Protein AF-A0A699JQ67-F1 (afdb_monomer_lite)

Structure (mmCIF, N/CA/C/O backbone):
data_AF-A0A699JQ67-F1
#
_entry.id   AF-A0A699JQ67-F1
#
loop_
_atom_site.group_PDB
_atom_site.id
_atom_site.type_symbol
_atom_site.label_atom_id
_atom_site.label_alt_id
_atom_site.label_comp_id
_atom_site.label_asym_id
_atom_site.label_entity_id
_atom_site.label_seq_id
_atom_site.pdbx_PDB_ins_code
_atom_site.Cartn_x
_atom_site.Cartn_y
_atom_site.Cartn_z
_atom_site.occupancy
_atom_site.B_iso_or_equiv
_atom_site.auth_seq_id
_atom_site.auth_comp_id
_atom_site.auth_asym_id
_atom_site.auth_atom_id
_atom_site.pdbx_PDB_model_num
ATOM 1 N N . MET A 1 1 ? 64.941 -41.021 -57.271 1.00 38.66 1 MET A N 1
ATOM 2 C CA . MET A 1 1 ? 64.741 -39.557 -57.345 1.00 38.66 1 MET A CA 1
ATOM 3 C C . MET A 1 1 ? 63.270 -39.288 -57.071 1.00 38.66 1 MET A C 1
ATOM 5 O O . MET A 1 1 ? 62.437 -39.824 -57.785 1.00 38.66 1 MET A O 1
ATOM 9 N N . SER A 1 2 ? 62.963 -38.595 -55.974 1.00 36.62 2 SER A N 1
ATOM 10 C CA . SER A 1 2 ? 61.597 -38.376 -55.477 1.00 36.62 2 SER A CA 1
ATOM 11 C C . SER A 1 2 ? 61.018 -37.098 -56.096 1.00 36.62 2 SER A C 1
ATOM 13 O O . SER A 1 2 ? 61.684 -36.066 -56.057 1.00 36.62 2 SER A O 1
ATOM 15 N N . MET A 1 3 ? 59.824 -37.161 -56.691 1.00 44.38 3 MET A N 1
ATOM 16 C CA . MET A 1 3 ? 59.134 -36.000 -57.271 1.00 44.38 3 MET A CA 1
ATOM 17 C C . MET A 1 3 ? 58.116 -35.440 -56.272 1.00 44.38 3 MET A C 1
ATOM 19 O O . MET A 1 3 ? 57.123 -36.087 -55.948 1.00 44.38 3 MET A O 1
ATOM 23 N N . THR A 1 4 ? 58.359 -34.221 -55.792 1.00 53.56 4 THR A N 1
ATOM 24 C CA . THR A 1 4 ? 57.503 -33.530 -54.819 1.00 53.56 4 THR A CA 1
ATOM 25 C C . THR A 1 4 ? 56.444 -32.690 -55.537 1.00 53.56 4 THR A C 1
ATOM 27 O O . THR A 1 4 ? 56.718 -31.575 -55.972 1.00 53.56 4 THR A O 1
ATOM 30 N N . ILE A 1 5 ? 55.209 -33.193 -55.628 1.00 58.09 5 ILE A N 1
ATOM 31 C CA . ILE A 1 5 ? 54.039 -32.414 -56.068 1.00 58.09 5 ILE A CA 1
ATOM 32 C C . ILE A 1 5 ? 53.371 -31.828 -54.821 1.00 58.09 5 ILE A C 1
ATOM 34 O O . ILE A 1 5 ? 52.523 -32.460 -54.196 1.00 58.09 5 ILE A O 1
ATOM 38 N N . GLN A 1 6 ? 53.800 -30.634 -54.410 1.00 56.12 6 GLN A N 1
ATOM 39 C CA . GLN A 1 6 ? 53.181 -29.898 -53.294 1.00 56.12 6 GLN A CA 1
ATOM 40 C C . GLN A 1 6 ? 53.011 -28.387 -53.566 1.00 56.12 6 GLN A C 1
ATOM 42 O O . GLN A 1 6 ? 52.397 -27.709 -52.746 1.00 56.12 6 GLN A O 1
ATOM 47 N N . SER A 1 7 ? 53.504 -27.822 -54.683 1.00 57.72 7 SER A N 1
ATOM 48 C CA . SER A 1 7 ? 53.421 -26.360 -54.902 1.00 57.72 7 SER A CA 1
ATOM 49 C C . SER A 1 7 ? 52.053 -25.897 -55.426 1.00 57.72 7 SER A C 1
ATOM 51 O O . SER A 1 7 ? 51.486 -24.952 -54.891 1.00 57.72 7 SER A O 1
ATOM 53 N N . SER A 1 8 ? 51.451 -26.624 -56.374 1.00 57.22 8 SER A N 1
ATOM 54 C CA . SER A 1 8 ? 50.228 -26.179 -57.068 1.00 57.22 8 SER A CA 1
ATOM 55 C C . SER A 1 8 ? 48.997 -26.014 -56.160 1.00 57.22 8 SER A C 1
ATOM 57 O O . SER A 1 8 ? 48.134 -25.181 -56.433 1.00 57.22 8 SER A O 1
ATOM 59 N N . VAL A 1 9 ? 48.909 -26.765 -55.055 1.00 60.41 9 VAL A N 1
ATOM 60 C CA . VAL A 1 9 ? 47.786 -26.642 -54.105 1.00 60.41 9 VAL A CA 1
ATOM 61 C C . VAL A 1 9 ? 47.893 -25.356 -53.276 1.00 60.41 9 VAL A C 1
ATOM 63 O O . VAL A 1 9 ? 46.870 -24.726 -53.012 1.00 60.41 9 VAL A O 1
ATOM 66 N N . LYS A 1 10 ? 49.110 -24.918 -52.914 1.00 57.69 10 LYS A N 1
ATOM 67 C CA . LYS A 1 10 ? 49.331 -23.666 -52.164 1.00 57.69 10 LYS A CA 1
ATOM 68 C C . LYS A 1 10 ? 48.968 -22.440 -52.997 1.00 57.69 10 LYS A C 1
ATOM 70 O O . LYS A 1 10 ? 48.301 -21.539 -52.494 1.00 57.69 10 LYS A O 1
ATOM 75 N N . ASP A 1 11 ? 49.327 -22.460 -54.276 1.00 59.81 11 ASP A N 1
ATOM 76 C CA . ASP A 1 11 ? 49.080 -21.346 -55.197 1.00 59.81 11 ASP A CA 1
ATOM 77 C C . ASP A 1 11 ? 47.576 -21.147 -55.468 1.00 59.81 11 ASP A C 1
ATOM 79 O O . ASP A 1 11 ? 47.117 -20.028 -55.689 1.00 59.81 11 ASP A O 1
ATOM 83 N N . LYS A 1 12 ? 46.779 -22.221 -55.373 1.00 60.84 12 LYS A N 1
ATOM 84 C CA . LYS A 1 12 ? 45.319 -22.182 -55.561 1.00 60.84 12 LYS A CA 1
ATOM 85 C C . LYS A 1 12 ? 44.552 -21.640 -54.351 1.00 60.84 12 LYS A C 1
ATOM 87 O O . LYS A 1 12 ? 43.490 -21.053 -54.530 1.00 60.84 12 LYS A O 1
ATOM 92 N N . ILE A 1 13 ? 45.083 -21.818 -53.138 1.00 59.53 13 ILE A N 1
ATOM 93 C CA . ILE A 1 13 ? 44.492 -21.279 -51.899 1.00 59.53 13 ILE A CA 1
ATOM 94 C C . ILE A 1 13 ? 44.741 -19.764 -51.794 1.00 59.53 13 ILE A C 1
ATOM 96 O O . ILE A 1 13 ? 43.922 -19.043 -51.232 1.00 59.53 13 ILE A O 1
ATOM 100 N N . LEU A 1 14 ? 45.836 -19.264 -52.378 1.00 60.56 14 LEU A N 1
ATOM 101 C CA . LEU A 1 14 ? 46.208 -17.846 -52.324 1.00 60.56 14 LEU A CA 1
ATOM 102 C C . LEU A 1 14 ? 45.407 -16.948 -53.294 1.00 60.56 14 LEU A C 1
ATOM 104 O O . LEU A 1 14 ? 45.430 -15.730 -53.150 1.00 60.56 14 LEU A O 1
ATOM 108 N N . ALA A 1 15 ? 44.686 -17.522 -54.265 1.00 60.81 15 ALA A N 1
ATOM 109 C CA . ALA A 1 15 ? 44.029 -16.773 -55.344 1.00 60.81 15 ALA A CA 1
ATOM 110 C C . ALA A 1 15 ? 42.515 -16.552 -55.166 1.00 60.81 15 ALA A C 1
ATOM 112 O O . ALA A 1 15 ? 41.897 -15.895 -56.002 1.00 60.81 15 ALA A O 1
ATOM 113 N N . THR A 1 16 ? 41.891 -17.077 -54.109 1.00 59.72 16 THR A N 1
ATOM 114 C CA . THR A 1 16 ? 40.506 -16.707 -53.781 1.00 59.72 16 THR A CA 1
ATOM 115 C C . THR A 1 16 ? 40.523 -15.427 -52.948 1.00 59.72 16 THR A C 1
ATOM 117 O O . THR A 1 16 ? 41.052 -15.468 -51.834 1.00 59.72 16 THR A O 1
ATOM 120 N N . PRO A 1 17 ? 39.950 -14.303 -53.422 1.00 60.44 17 PRO A N 1
ATOM 121 C CA . PRO A 1 17 ? 39.774 -13.127 -52.587 1.00 60.44 17 PRO A CA 1
ATOM 122 C C . PRO A 1 17 ? 38.826 -13.521 -51.455 1.00 60.44 17 PRO A C 1
ATOM 124 O O . PRO A 1 17 ? 37.633 -13.732 -51.674 1.00 60.44 17 PRO A O 1
ATOM 127 N N . ILE A 1 18 ? 39.359 -13.693 -50.247 1.00 64.94 18 ILE A N 1
ATOM 128 C CA . ILE A 1 18 ? 38.521 -13.751 -49.054 1.00 64.94 18 ILE A CA 1
ATOM 129 C C . ILE A 1 18 ? 37.891 -12.366 -48.974 1.00 64.94 18 ILE A C 1
ATOM 131 O O . ILE A 1 18 ? 38.602 -11.377 -48.836 1.00 64.94 18 ILE A O 1
ATOM 135 N N . ASP A 1 19 ? 36.575 -12.292 -49.145 1.00 59.62 19 ASP A N 1
ATOM 136 C CA . ASP A 1 19 ? 35.816 -11.050 -49.047 1.00 59.62 19 ASP A CA 1
ATOM 137 C C . ASP A 1 19 ? 35.889 -10.530 -47.599 1.00 59.62 19 ASP A C 1
ATOM 139 O O . ASP A 1 19 ? 35.067 -10.853 -46.737 1.00 59.62 19 ASP A O 1
ATOM 143 N N . THR A 1 20 ? 36.951 -9.775 -47.309 1.00 56.62 20 THR A N 1
ATOM 144 C CA . THR A 1 20 ? 37.269 -9.203 -45.995 1.00 56.62 20 THR A CA 1
ATOM 145 C C . THR A 1 20 ? 36.306 -8.086 -45.594 1.00 56.62 20 THR A C 1
ATOM 147 O O . THR A 1 20 ? 36.297 -7.693 -44.426 1.00 56.62 20 THR A O 1
ATOM 150 N N . SER A 1 21 ? 35.424 -7.642 -46.503 1.00 63.88 21 SER A N 1
ATOM 151 C CA . SER A 1 21 ? 34.408 -6.614 -46.237 1.00 63.88 21 SER A CA 1
ATOM 152 C C . SER A 1 21 ? 33.470 -6.987 -45.081 1.00 63.88 21 SER A C 1
ATOM 154 O O . SER A 1 21 ? 32.980 -6.122 -44.354 1.00 63.88 21 SER A O 1
ATOM 156 N N . LYS A 1 22 ? 33.239 -8.285 -44.844 1.00 60.06 22 LYS A N 1
ATOM 157 C CA . LYS A 1 22 ? 32.414 -8.770 -43.724 1.00 60.06 22 LYS A CA 1
ATOM 158 C C . LYS A 1 22 ? 33.104 -8.656 -42.364 1.00 60.06 22 LYS A C 1
ATOM 160 O O . LYS A 1 22 ? 32.412 -8.529 -41.357 1.00 60.06 22 LYS A O 1
ATOM 165 N N . VAL A 1 23 ? 34.436 -8.700 -42.325 1.00 58.78 23 VAL A N 1
ATOM 166 C CA . VAL A 1 23 ? 35.220 -8.654 -41.079 1.00 58.78 23 VAL A CA 1
ATOM 167 C C . VAL A 1 23 ? 35.483 -7.206 -40.652 1.00 58.78 23 VAL A C 1
ATOM 169 O O . VAL A 1 23 ? 35.383 -6.901 -39.467 1.00 58.78 23 VAL A O 1
ATOM 172 N N . GLU A 1 24 ? 35.711 -6.286 -41.595 1.00 60.16 24 GLU A N 1
ATOM 173 C CA . GLU A 1 24 ? 35.905 -4.853 -41.296 1.00 60.16 24 GLU A CA 1
ATOM 174 C C . GLU A 1 24 ? 34.634 -4.143 -40.804 1.00 60.16 24 GLU A C 1
ATOM 176 O O . GLU A 1 24 ? 34.715 -3.206 -40.013 1.00 60.16 24 GLU A O 1
ATOM 181 N N . ASN A 1 25 ? 33.448 -4.626 -41.188 1.00 62.31 25 ASN A N 1
ATOM 182 C CA . ASN A 1 25 ? 32.166 -4.075 -40.730 1.00 62.31 25 ASN A CA 1
ATOM 183 C C . ASN A 1 25 ? 31.719 -4.605 -39.349 1.00 62.31 25 ASN A C 1
ATOM 185 O O . ASN A 1 25 ? 30.719 -4.142 -38.791 1.00 62.31 25 ASN A O 1
ATOM 189 N N . ALA A 1 26 ? 32.446 -5.564 -38.765 1.00 65.00 26 ALA A N 1
ATOM 190 C CA . ALA A 1 26 ? 32.148 -6.142 -37.453 1.00 65.00 26 ALA A CA 1
ATOM 191 C C . ALA A 1 26 ? 32.005 -5.103 -36.314 1.00 65.00 26 ALA A C 1
ATOM 193 O O . ALA A 1 26 ? 31.009 -5.173 -35.584 1.00 65.00 26 ALA A O 1
ATOM 194 N N . PRO A 1 27 ? 32.903 -4.104 -36.153 1.00 73.19 27 PRO A N 1
ATOM 195 C CA . PRO A 1 27 ? 32.732 -3.054 -35.144 1.00 73.19 27 PRO A CA 1
ATOM 196 C C . PRO A 1 27 ? 31.483 -2.188 -35.373 1.00 73.19 27 PRO A C 1
ATOM 198 O O . PRO A 1 27 ? 30.873 -1.723 -34.407 1.00 73.19 27 PRO A O 1
ATOM 201 N N . GLU A 1 28 ? 31.038 -2.007 -36.620 1.00 77.38 28 GLU A N 1
ATOM 202 C CA . GLU A 1 28 ? 29.819 -1.251 -36.919 1.00 77.38 28 GLU A CA 1
ATOM 203 C C . GLU A 1 28 ? 28.553 -2.028 -36.523 1.00 77.38 28 GLU A C 1
ATOM 205 O O . GLU A 1 28 ? 27.622 -1.456 -35.947 1.00 77.38 28 GLU A O 1
ATOM 210 N N . MET A 1 29 ? 28.533 -3.340 -36.766 1.00 80.75 29 MET A N 1
ATOM 211 C CA . MET A 1 29 ? 27.438 -4.229 -36.359 1.00 80.75 29 MET A CA 1
ATOM 212 C C . MET A 1 29 ? 27.301 -4.288 -34.835 1.00 80.75 29 MET A C 1
ATOM 214 O O . MET A 1 29 ? 26.194 -4.192 -34.302 1.00 80.75 29 MET A O 1
ATOM 218 N N . LEU A 1 30 ? 28.429 -4.356 -34.128 1.00 83.06 30 LEU A N 1
ATOM 219 C CA . LEU A 1 30 ? 28.477 -4.359 -32.666 1.00 83.06 30 LEU A CA 1
ATOM 220 C C . LEU A 1 30 ? 28.003 -3.014 -32.091 1.00 83.06 30 LEU A C 1
ATOM 222 O O . LEU A 1 30 ? 27.226 -2.975 -31.134 1.00 83.06 30 LEU A O 1
ATOM 226 N N . ARG A 1 31 ? 28.371 -1.897 -32.736 1.00 86.25 31 ARG A N 1
ATOM 227 C CA . ARG A 1 31 ? 27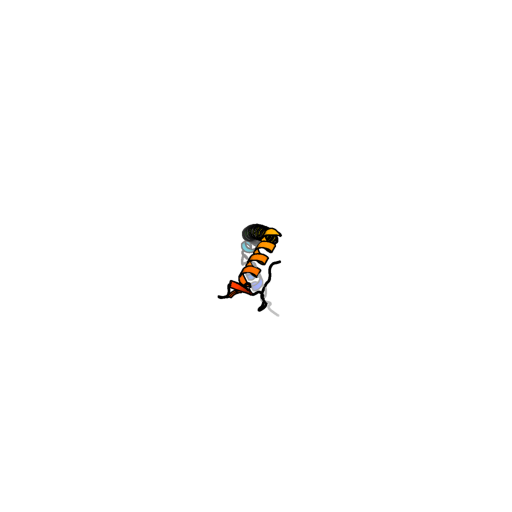.869 -0.561 -32.383 1.00 86.25 31 ARG A CA 1
ATOM 228 C C . ARG A 1 31 ? 26.355 -0.452 -32.570 1.00 86.25 31 ARG A C 1
ATOM 230 O O . ARG A 1 31 ? 25.671 0.038 -31.674 1.00 86.25 31 ARG A O 1
ATOM 237 N N . LYS A 1 32 ? 25.821 -0.919 -33.703 1.00 89.06 32 LYS A N 1
ATOM 238 C CA . LYS A 1 32 ? 24.372 -0.925 -33.979 1.00 89.06 32 LYS A CA 1
ATOM 239 C C . LYS A 1 32 ? 23.613 -1.784 -32.963 1.00 89.06 32 LYS A C 1
ATOM 241 O O . LYS A 1 32 ? 22.605 -1.329 -32.426 1.00 89.06 32 LYS A O 1
ATOM 246 N N . ALA A 1 33 ? 24.126 -2.970 -32.636 1.00 88.56 33 ALA A N 1
ATOM 247 C CA . ALA A 1 33 ? 23.541 -3.844 -31.622 1.00 88.56 33 ALA A CA 1
ATOM 248 C C . ALA A 1 33 ? 23.495 -3.175 -30.236 1.00 88.56 33 ALA A C 1
ATOM 250 O O . ALA A 1 33 ? 22.451 -3.186 -29.588 1.00 88.56 33 ALA A O 1
ATOM 251 N N . ASN A 1 34 ? 24.572 -2.506 -29.816 1.00 90.88 34 ASN A N 1
ATOM 252 C CA . ASN A 1 34 ? 24.617 -1.800 -28.531 1.00 90.88 34 ASN A CA 1
ATOM 253 C C . ASN A 1 34 ? 23.613 -0.641 -28.449 1.00 90.88 34 ASN A C 1
ATOM 255 O O . ASN A 1 34 ? 22.987 -0.448 -27.408 1.00 90.88 34 ASN A O 1
ATOM 259 N N . VAL A 1 35 ? 23.409 0.100 -29.543 1.00 91.88 35 VAL A N 1
ATOM 260 C CA . VAL A 1 35 ? 22.393 1.166 -29.605 1.00 91.88 35 VAL A CA 1
ATOM 261 C C . VAL A 1 35 ? 20.985 0.591 -29.447 1.00 91.88 35 VAL A C 1
ATOM 263 O O . VAL A 1 35 ? 20.174 1.144 -28.704 1.00 91.88 35 VAL A O 1
ATOM 266 N N . VAL A 1 36 ? 20.695 -0.539 -30.098 1.00 90.31 36 VAL A N 1
ATOM 267 C CA . VAL A 1 36 ? 19.401 -1.226 -29.968 1.00 90.31 36 VAL A CA 1
ATOM 268 C C . VAL A 1 36 ? 19.202 -1.758 -28.545 1.00 90.31 36 VAL A C 1
ATOM 270 O O . VAL A 1 36 ? 18.123 -1.579 -27.980 1.00 90.31 36 VAL A O 1
ATOM 273 N N . ILE A 1 37 ? 20.238 -2.345 -27.936 1.00 90.75 37 ILE A N 1
ATOM 274 C CA . ILE A 1 37 ? 20.204 -2.844 -26.553 1.00 90.75 37 ILE A CA 1
ATOM 275 C C . ILE A 1 37 ? 19.964 -1.696 -25.562 1.00 90.75 37 ILE A C 1
ATOM 277 O O . ILE A 1 37 ? 19.097 -1.814 -24.693 1.00 90.75 37 ILE A O 1
ATOM 281 N N . ASP A 1 38 ? 20.664 -0.566 -25.698 1.00 92.00 38 ASP A N 1
ATOM 282 C CA . ASP A 1 38 ? 20.471 0.589 -24.813 1.00 92.00 38 ASP A CA 1
ATOM 283 C C . ASP A 1 38 ? 19.072 1.201 -24.986 1.00 92.00 38 ASP A C 1
ATOM 285 O O . ASP A 1 38 ? 18.374 1.463 -24.003 1.00 92.00 38 ASP A O 1
ATOM 289 N N . ALA A 1 39 ? 18.599 1.353 -26.227 1.00 91.94 39 ALA A N 1
ATOM 290 C CA . ALA A 1 39 ? 17.254 1.852 -26.511 1.00 91.94 39 ALA A CA 1
ATOM 291 C C . ALA A 1 39 ? 16.163 0.944 -25.916 1.00 91.94 39 ALA A C 1
ATOM 293 O O . ALA A 1 39 ? 15.217 1.435 -25.284 1.00 91.94 39 ALA A O 1
ATOM 294 N N . LEU A 1 40 ? 16.308 -0.376 -26.068 1.00 90.56 40 LEU A N 1
ATOM 295 C CA . LEU A 1 40 ? 15.385 -1.354 -25.500 1.00 90.56 40 LEU A CA 1
ATOM 296 C C . LEU A 1 40 ? 15.405 -1.298 -23.968 1.00 90.56 40 LEU A C 1
ATOM 298 O O . LEU A 1 40 ? 14.348 -1.203 -23.346 1.00 90.56 40 LEU A O 1
ATOM 302 N N . SER A 1 41 ? 16.594 -1.239 -23.366 1.00 88.31 41 SER A N 1
ATOM 303 C CA . SER A 1 41 ? 16.761 -1.171 -21.915 1.00 88.31 41 SER A CA 1
ATOM 304 C C . SER A 1 41 ? 16.191 0.118 -21.314 1.00 88.31 41 SER A C 1
ATOM 306 O O . SER A 1 41 ? 15.543 0.099 -20.265 1.00 88.31 41 SER A O 1
ATOM 308 N N . ARG A 1 42 ? 16.357 1.264 -21.984 1.00 88.25 42 ARG A N 1
ATOM 309 C CA . ARG A 1 42 ? 15.738 2.532 -21.563 1.00 88.25 42 ARG A CA 1
ATOM 310 C C . ARG A 1 42 ? 14.215 2.452 -21.612 1.00 88.25 42 ARG A C 1
ATOM 312 O O . ARG A 1 42 ? 13.556 2.839 -20.645 1.00 88.25 42 ARG A O 1
ATOM 319 N N . LYS A 1 43 ? 13.649 1.916 -22.697 1.00 85.81 43 LYS A N 1
ATOM 320 C CA . LYS A 1 43 ? 12.197 1.732 -22.846 1.00 85.81 43 LYS A CA 1
ATOM 321 C C . LYS A 1 43 ? 11.642 0.786 -21.782 1.00 85.81 43 LYS A C 1
ATOM 323 O O . LYS A 1 43 ? 10.591 1.068 -21.199 1.00 85.81 43 LYS A O 1
ATOM 328 N N . GLU A 1 44 ? 12.365 -0.294 -21.503 1.00 83.88 44 GLU A N 1
ATOM 329 C CA . GLU A 1 44 ? 12.009 -1.253 -20.468 1.00 83.88 44 GLU A CA 1
ATOM 330 C C . GLU A 1 44 ? 12.109 -0.644 -19.073 1.00 83.88 44 GLU A C 1
ATOM 332 O O . GLU A 1 44 ? 11.225 -0.906 -18.286 1.00 83.88 44 GLU A O 1
ATOM 337 N N . ARG A 1 45 ? 13.083 0.218 -18.750 1.00 85.62 45 ARG A N 1
ATOM 338 C CA . ARG A 1 45 ? 13.221 0.818 -17.403 1.00 85.62 45 ARG A CA 1
ATOM 339 C C . ARG A 1 45 ? 12.204 1.916 -17.091 1.00 85.62 45 ARG A C 1
ATOM 341 O O . ARG A 1 45 ? 11.863 2.118 -15.923 1.00 85.62 45 ARG A O 1
ATOM 348 N N . VAL A 1 46 ? 11.711 2.640 -18.097 1.00 80.69 46 VA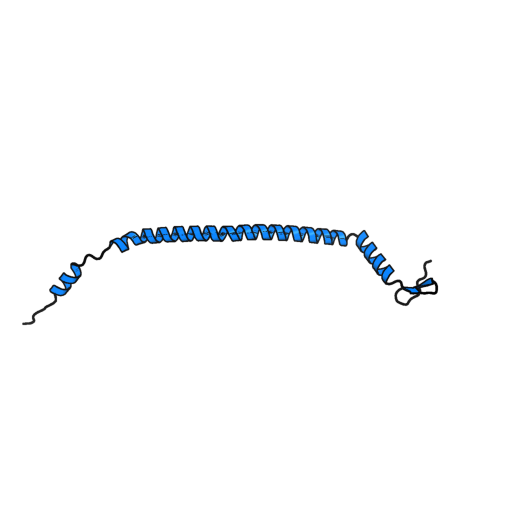L A N 1
ATOM 349 C CA . VAL A 1 46 ? 10.747 3.739 -17.898 1.00 80.69 46 VAL A CA 1
ATOM 350 C C . VAL A 1 46 ? 9.382 3.224 -17.429 1.00 80.69 46 VAL A C 1
ATOM 352 O O . VAL A 1 46 ? 8.790 3.819 -16.527 1.00 80.69 46 VAL A O 1
ATOM 355 N N . LYS A 1 47 ? 8.888 2.106 -17.979 1.00 76.12 47 LYS A N 1
ATOM 356 C CA . LYS A 1 47 ? 7.580 1.540 -17.594 1.00 76.12 47 LYS A CA 1
ATOM 357 C C . LYS A 1 47 ? 7.540 1.095 -16.113 1.00 76.12 47 LYS A C 1
ATOM 359 O O . LYS A 1 47 ? 6.689 1.603 -15.387 1.00 76.12 47 LYS A O 1
ATOM 364 N N . PRO A 1 48 ? 8.485 0.285 -15.599 1.00 86.56 48 PRO A N 1
ATOM 365 C CA . PRO A 1 48 ? 8.614 -0.060 -14.190 1.00 86.56 48 PRO A CA 1
ATOM 366 C C . PRO A 1 48 ? 8.789 1.154 -13.290 1.00 86.56 48 PRO A C 1
ATOM 368 O O . PRO A 1 48 ? 8.284 1.143 -12.178 1.00 86.56 48 PRO A O 1
ATOM 371 N N . ARG A 1 49 ? 9.478 2.217 -13.733 1.00 90.75 49 ARG A N 1
ATOM 372 C CA . ARG A 1 49 ? 9.597 3.449 -12.933 1.00 90.75 49 ARG A CA 1
ATOM 373 C C . ARG A 1 49 ? 8.240 4.115 -12.716 1.00 90.75 49 ARG A C 1
ATOM 375 O O . ARG A 1 49 ? 7.923 4.459 -11.582 1.00 90.75 49 ARG A O 1
ATOM 382 N N . ARG A 1 50 ? 7.433 4.250 -13.773 1.00 90.69 50 ARG A N 1
ATOM 383 C CA . ARG A 1 50 ? 6.073 4.806 -13.672 1.00 90.69 50 ARG A CA 1
ATOM 384 C C . ARG A 1 50 ? 5.175 3.926 -12.811 1.00 90.69 50 ARG A C 1
ATOM 386 O O . ARG A 1 50 ? 4.515 4.439 -11.917 1.00 90.69 50 ARG A O 1
ATOM 393 N N . VAL A 1 51 ? 5.224 2.611 -13.022 1.00 91.50 51 VAL A N 1
ATOM 394 C CA . VAL A 1 51 ? 4.469 1.646 -12.210 1.00 91.50 51 VAL A CA 1
ATOM 395 C C . VAL A 1 51 ? 4.868 1.749 -10.737 1.00 91.50 51 VAL A C 1
ATOM 397 O O . VAL A 1 51 ? 3.993 1.883 -9.891 1.00 91.50 51 VAL A O 1
ATOM 400 N N . ARG A 1 52 ? 6.168 1.787 -10.413 1.00 94.88 52 ARG A N 1
ATOM 401 C CA . ARG A 1 52 ? 6.636 1.966 -9.028 1.00 94.88 52 ARG A CA 1
ATOM 402 C C . ARG A 1 52 ? 6.143 3.275 -8.413 1.00 94.88 52 ARG A C 1
ATOM 404 O O . ARG A 1 52 ? 5.656 3.254 -7.290 1.00 94.88 52 ARG A O 1
ATOM 411 N N . ALA A 1 53 ? 6.214 4.388 -9.142 1.00 94.75 53 ALA A N 1
ATOM 412 C CA . ALA A 1 53 ? 5.722 5.677 -8.654 1.00 94.75 53 ALA A CA 1
ATOM 413 C C . ALA A 1 53 ? 4.208 5.656 -8.367 1.00 94.75 53 ALA A C 1
ATOM 415 O O . ALA A 1 53 ? 3.757 6.162 -7.337 1.00 94.75 53 ALA A O 1
ATOM 416 N N . MET A 1 54 ? 3.425 5.027 -9.249 1.00 97.06 54 MET A N 1
ATOM 417 C CA . MET A 1 54 ? 1.985 4.849 -9.053 1.00 97.06 54 MET A CA 1
ATOM 418 C C . MET A 1 54 ? 1.688 3.972 -7.835 1.00 97.06 54 MET A C 1
ATOM 420 O O . MET A 1 54 ? 0.885 4.364 -6.994 1.00 97.06 54 MET A O 1
ATOM 424 N N . VAL A 1 55 ? 2.371 2.832 -7.700 1.00 96.56 55 VAL A N 1
ATOM 425 C CA . VAL A 1 55 ? 2.213 1.926 -6.553 1.00 96.56 55 VAL A CA 1
ATOM 426 C C . VAL A 1 55 ? 2.526 2.647 -5.244 1.00 96.56 55 VAL A C 1
ATOM 428 O O . VAL A 1 55 ? 1.711 2.591 -4.330 1.00 96.56 55 VAL A O 1
ATOM 431 N N . MET A 1 56 ? 3.636 3.389 -5.167 1.00 96.62 56 MET A N 1
ATOM 432 C CA . MET A 1 56 ? 3.988 4.158 -3.966 1.00 96.62 56 MET A CA 1
ATOM 433 C C . MET A 1 56 ? 2.913 5.192 -3.616 1.00 96.62 56 MET A C 1
ATOM 435 O O . MET A 1 56 ? 2.552 5.335 -2.451 1.00 96.62 56 MET A O 1
ATOM 439 N N . THR A 1 57 ? 2.358 5.877 -4.619 1.00 97.38 57 THR A N 1
ATOM 440 C CA . THR A 1 57 ? 1.313 6.890 -4.409 1.00 97.38 57 THR A CA 1
ATOM 441 C C . THR A 1 57 ? 0.010 6.262 -3.914 1.00 97.38 57 THR A C 1
ATOM 443 O O . THR A 1 57 ? -0.612 6.782 -2.988 1.00 97.38 57 THR A O 1
ATOM 446 N N . ILE A 1 58 ? -0.402 5.138 -4.505 1.00 96.94 58 ILE A N 1
ATOM 447 C CA . ILE A 1 58 ? -1.611 4.414 -4.097 1.00 96.94 58 ILE A CA 1
ATOM 448 C C . ILE A 1 58 ? -1.432 3.859 -2.684 1.00 96.94 58 ILE A C 1
ATOM 450 O O . ILE A 1 58 ? -2.268 4.119 -1.826 1.00 96.94 58 ILE A O 1
ATOM 454 N N . GLN A 1 59 ? -0.327 3.162 -2.414 1.00 97.56 59 GLN A N 1
ATOM 455 C CA . GLN A 1 59 ? -0.042 2.596 -1.093 1.00 97.56 59 GLN A CA 1
ATOM 456 C C . GLN A 1 59 ? -0.002 3.674 -0.008 1.00 97.56 59 GLN A C 1
ATOM 458 O O . GLN A 1 59 ? -0.583 3.486 1.058 1.00 97.56 59 GLN A O 1
ATOM 463 N N . TYR A 1 60 ? 0.632 4.817 -0.285 1.00 97.19 60 TYR A N 1
ATOM 464 C CA . TYR A 1 60 ? 0.668 5.942 0.644 1.00 97.19 60 TYR A CA 1
ATOM 465 C C . TYR A 1 60 ? -0.734 6.485 0.947 1.00 97.19 60 TYR A C 1
ATOM 467 O O . TYR A 1 60 ? -1.093 6.636 2.114 1.00 97.19 60 TYR A O 1
ATOM 475 N N . ARG A 1 61 ? -1.548 6.727 -0.090 1.00 97.44 61 ARG A N 1
ATOM 476 C CA . ARG A 1 61 ? -2.924 7.223 0.070 1.00 97.44 61 ARG A CA 1
ATOM 477 C C . ARG A 1 61 ? -3.795 6.247 0.850 1.00 97.44 61 ARG A C 1
ATOM 479 O O . ARG A 1 61 ? -4.453 6.662 1.796 1.00 97.44 61 ARG A O 1
ATOM 486 N N . VAL A 1 62 ? -3.758 4.965 0.486 1.00 96.81 62 VAL A N 1
ATOM 487 C CA . VAL A 1 62 ? -4.520 3.911 1.167 1.00 96.81 62 VAL A CA 1
ATOM 488 C C . VAL A 1 62 ? -4.114 3.838 2.634 1.00 96.81 62 VAL A C 1
ATOM 490 O O . VAL A 1 62 ? -4.974 3.903 3.502 1.00 96.81 62 VAL A O 1
ATOM 493 N N . ARG A 1 63 ? -2.809 3.808 2.930 1.00 97.19 63 ARG A N 1
ATOM 494 C CA . ARG A 1 63 ? -2.319 3.765 4.312 1.00 97.19 63 ARG A CA 1
ATOM 495 C C . ARG A 1 63 ? -2.751 4.991 5.117 1.00 97.19 63 ARG A C 1
ATOM 497 O O . ARG A 1 63 ? -3.153 4.839 6.264 1.00 97.19 63 ARG A O 1
ATOM 504 N N . GLY A 1 64 ? -2.693 6.184 4.524 1.00 97.06 64 GLY A N 1
ATOM 505 C CA . GLY A 1 64 ? -3.162 7.414 5.163 1.00 97.06 64 GLY A CA 1
ATOM 506 C C . GLY A 1 64 ? -4.658 7.378 5.478 1.00 97.06 64 GLY A C 1
ATOM 507 O O . GLY A 1 64 ? -5.051 7.685 6.599 1.00 97.06 64 GLY A O 1
ATOM 508 N N . MET A 1 65 ? -5.481 6.938 4.522 1.00 96.88 65 MET A N 1
ATOM 509 C CA . MET A 1 65 ? -6.927 6.781 4.715 1.00 96.88 65 MET A CA 1
ATOM 510 C C . MET A 1 65 ? -7.251 5.743 5.791 1.00 96.88 65 MET A C 1
ATOM 512 O O . MET A 1 65 ? -8.093 6.000 6.645 1.00 96.88 65 MET A O 1
ATOM 516 N N . THR A 1 66 ? -6.561 4.599 5.798 1.00 96.81 66 THR A N 1
ATOM 517 C CA . THR A 1 66 ? -6.753 3.564 6.822 1.00 96.81 66 THR A CA 1
ATOM 518 C C . THR A 1 66 ? -6.389 4.076 8.211 1.00 96.81 66 THR A C 1
ATOM 520 O O . THR A 1 66 ? -7.156 3.868 9.143 1.00 96.81 66 THR A O 1
ATOM 523 N N . LEU A 1 67 ? -5.258 4.773 8.362 1.00 96.69 67 LEU A N 1
ATOM 524 C CA . LEU A 1 67 ? -4.856 5.339 9.652 1.00 96.69 67 LEU A CA 1
ATOM 525 C C . LEU A 1 67 ? -5.829 6.419 10.132 1.00 96.69 67 LEU A C 1
ATOM 527 O O . LEU A 1 67 ? -6.157 6.451 11.314 1.00 96.69 67 LEU A O 1
ATOM 531 N N . ALA A 1 68 ? -6.319 7.270 9.229 1.00 96.31 68 ALA A N 1
ATOM 532 C CA . ALA A 1 68 ? -7.320 8.2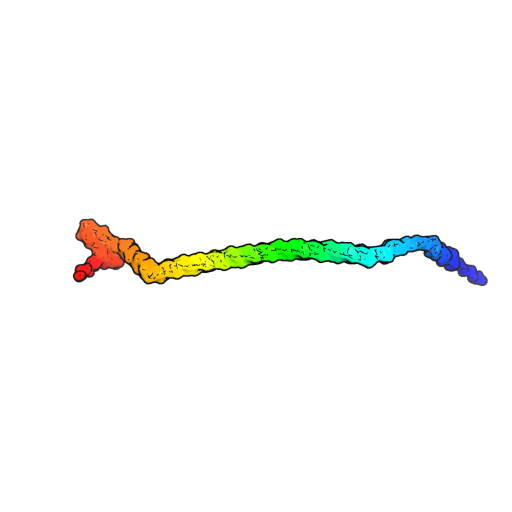77 9.561 1.00 96.31 68 ALA A CA 1
ATOM 533 C C . ALA A 1 68 ? -8.638 7.629 10.012 1.00 96.31 68 ALA A C 1
ATOM 535 O O . ALA A 1 68 ? -9.161 7.995 11.058 1.00 96.31 68 ALA A O 1
ATOM 536 N N . ALA A 1 69 ? -9.132 6.625 9.281 1.00 94.25 69 ALA A N 1
ATOM 537 C CA . ALA A 1 69 ? -10.347 5.896 9.642 1.00 94.25 69 ALA A CA 1
ATOM 538 C C . ALA A 1 69 ? -10.198 5.139 10.970 1.00 94.25 69 ALA A C 1
ATOM 540 O O . ALA A 1 69 ? -11.104 5.167 11.794 1.00 94.25 69 ALA A O 1
ATOM 541 N N . GLN A 1 70 ? -9.044 4.507 11.210 1.00 94.75 70 GLN A N 1
ATOM 542 C CA . GLN A 1 70 ? -8.753 3.872 12.495 1.00 94.75 70 GLN A CA 1
ATOM 543 C C . GLN A 1 70 ? -8.723 4.901 13.623 1.00 94.75 70 GLN A C 1
ATOM 545 O O . GLN A 1 70 ? -9.371 4.701 14.642 1.00 94.75 70 GLN A O 1
ATOM 550 N N . SER A 1 71 ? -8.014 6.017 13.446 1.00 94.31 71 SER A N 1
ATOM 551 C CA . SER A 1 71 ? -7.968 7.080 14.453 1.00 94.31 71 SER A CA 1
ATOM 552 C C . SER A 1 71 ? -9.347 7.674 14.730 1.00 94.31 71 SER A C 1
ATOM 554 O O . SER A 1 71 ? -9.613 8.043 15.869 1.00 94.31 71 SER A O 1
ATOM 556 N N . GLU A 1 72 ? -10.199 7.785 13.711 1.00 93.44 72 GLU A N 1
ATOM 557 C CA . GLU A 1 72 ? -11.586 8.220 13.848 1.00 93.44 72 GLU A CA 1
ATOM 558 C C . GLU A 1 72 ? -12.390 7.200 14.662 1.00 93.44 72 GLU A C 1
ATOM 560 O O . GLU A 1 72 ? -13.005 7.572 15.654 1.00 93.44 72 GLU A O 1
ATOM 565 N N . ALA A 1 73 ? -12.320 5.910 14.323 1.00 89.75 73 ALA A N 1
ATOM 566 C CA . ALA A 1 73 ? -13.011 4.844 15.052 1.00 89.75 73 ALA A CA 1
ATOM 567 C C . ALA A 1 73 ? -12.549 4.724 16.518 1.00 89.75 73 ALA A C 1
ATOM 569 O O . ALA A 1 73 ? -13.364 4.507 17.408 1.00 89.75 73 ALA A O 1
ATOM 570 N N . PHE A 1 74 ? -11.257 4.934 16.790 1.00 89.44 74 PHE A N 1
ATOM 571 C CA . PHE A 1 74 ? -10.695 4.918 18.145 1.00 89.44 74 PHE A CA 1
ATOM 572 C C . PHE A 1 74 ? -10.957 6.195 18.953 1.00 89.44 74 PHE A C 1
ATOM 574 O O . PHE A 1 74 ? -10.540 6.270 20.114 1.00 89.44 74 PHE A O 1
ATOM 581 N N . LYS A 1 75 ? -11.638 7.207 18.396 1.00 92.56 75 LYS A N 1
ATOM 582 C CA . LYS A 1 75 ? -12.080 8.349 19.203 1.00 92.56 75 LYS A CA 1
ATOM 583 C C . LYS A 1 75 ? -12.946 7.843 20.349 1.00 92.56 75 LYS A C 1
ATOM 585 O O . LYS A 1 75 ? -13.827 7.012 20.152 1.00 92.56 75 LYS A O 1
ATOM 590 N N . GLN A 1 76 ? -12.709 8.385 21.541 1.00 84.38 76 GLN A N 1
ATOM 591 C CA . GLN A 1 76 ? -13.428 7.983 22.751 1.00 84.38 76 GLN A CA 1
ATOM 592 C C . GLN A 1 76 ? -14.947 8.057 22.574 1.00 84.38 76 GLN A C 1
ATOM 594 O O . GLN A 1 76 ? -15.642 7.172 23.050 1.00 84.38 76 GLN A O 1
ATOM 599 N N . GLU A 1 77 ? -15.449 9.056 21.849 1.00 87.94 77 GLU A N 1
ATOM 600 C CA . GLU A 1 77 ? -16.867 9.177 21.503 1.00 87.94 77 GLU A CA 1
ATOM 601 C C . GLU A 1 77 ? -17.385 7.952 20.737 1.00 87.94 77 GLU A C 1
ATOM 603 O O . GLU A 1 77 ? -18.352 7.336 21.168 1.00 87.94 77 GLU A O 1
ATOM 608 N N . ASN A 1 78 ? -16.697 7.532 19.672 1.00 88.50 78 ASN A N 1
ATOM 609 C CA . ASN A 1 78 ? -17.090 6.370 18.872 1.00 88.50 78 ASN A CA 1
ATOM 610 C C . ASN A 1 78 ? -16.982 5.064 19.667 1.00 88.50 78 ASN A C 1
ATOM 612 O O . ASN A 1 78 ? -17.881 4.233 19.600 1.00 88.50 78 ASN A O 1
ATOM 616 N N . VAL A 1 79 ? -15.941 4.911 20.491 1.00 86.31 79 VAL A N 1
ATOM 617 C CA . VAL A 1 79 ? -15.789 3.745 21.378 1.00 86.31 79 VAL A CA 1
ATOM 618 C C . VAL A 1 79 ? -16.904 3.690 22.429 1.00 86.31 79 VAL A C 1
ATOM 620 O O . VAL A 1 79 ? -17.417 2.613 22.731 1.00 86.31 79 VAL A O 1
ATOM 623 N N . LEU A 1 80 ? -17.297 4.832 22.999 1.00 86.88 80 LEU A N 1
ATOM 624 C CA .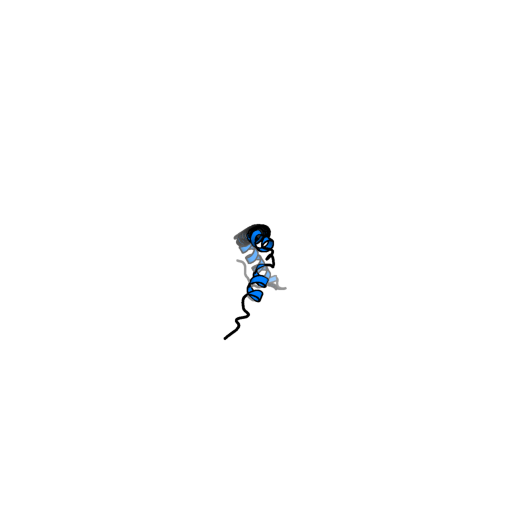 LEU A 1 80 ? -18.412 4.908 23.943 1.00 86.88 80 LEU A CA 1
ATOM 625 C C . LEU A 1 80 ? -19.743 4.610 23.252 1.00 86.88 80 LEU A C 1
ATOM 627 O O . LEU A 1 80 ? -20.533 3.850 23.799 1.00 86.88 80 LEU A O 1
ATOM 631 N N . VAL A 1 81 ? -19.971 5.148 22.054 1.00 89.19 81 VAL A N 1
ATOM 632 C CA . VAL A 1 81 ? -21.169 4.871 21.249 1.00 89.19 81 VAL A CA 1
ATOM 633 C C . VAL A 1 81 ? -21.255 3.389 20.887 1.00 89.19 81 VAL A C 1
ATOM 635 O O . VAL A 1 81 ? -22.304 2.788 21.090 1.00 89.19 81 VAL A O 1
ATOM 638 N N . GLU A 1 82 ? -20.166 2.763 20.431 1.00 86.88 82 GLU A N 1
ATOM 639 C CA . GLU A 1 82 ? -20.141 1.320 20.158 1.00 86.88 82 GLU A CA 1
ATOM 640 C C . GLU A 1 82 ? -20.379 0.494 21.423 1.00 86.88 82 GLU A C 1
ATOM 642 O O . GLU A 1 82 ? -21.109 -0.496 21.388 1.00 86.88 82 GLU A O 1
ATOM 647 N N . ARG A 1 83 ? -19.807 0.905 22.561 1.00 86.56 83 ARG A N 1
ATOM 648 C CA . ARG A 1 83 ? -20.040 0.241 23.848 1.00 86.56 83 ARG A CA 1
ATOM 649 C C . ARG A 1 83 ? -21.497 0.350 24.289 1.00 86.56 83 ARG A C 1
ATOM 651 O O . ARG A 1 83 ? -22.041 -0.641 24.761 1.00 86.56 83 ARG A O 1
ATOM 658 N N . LEU A 1 84 ? -22.108 1.525 24.149 1.00 86.44 84 LEU A N 1
ATOM 659 C CA . LEU A 1 84 ? -23.517 1.758 24.470 1.00 86.44 84 LEU A CA 1
ATOM 660 C C . LEU A 1 84 ? -24.424 0.958 23.536 1.00 86.44 84 LEU A C 1
ATOM 662 O O . LEU A 1 84 ? -25.290 0.241 24.009 1.00 86.44 84 LEU A O 1
ATOM 666 N N . HIS A 1 85 ? -24.157 0.975 22.232 1.00 86.44 85 HIS A N 1
ATOM 667 C CA . HIS A 1 85 ? -24.899 0.179 21.257 1.00 86.44 85 HIS A CA 1
ATOM 668 C C . HIS A 1 85 ? -24.760 -1.332 21.516 1.00 86.44 85 HIS A C 1
ATOM 670 O O . HIS A 1 85 ? -25.721 -2.092 21.404 1.00 86.44 85 HIS A O 1
ATOM 676 N N . GLY A 1 86 ? -23.565 -1.786 21.903 1.00 85.00 86 GLY A N 1
ATOM 677 C CA . GLY A 1 86 ? -23.328 -3.165 22.325 1.00 85.00 86 GLY A CA 1
ATOM 678 C C . GLY A 1 86 ? -24.036 -3.531 23.632 1.00 85.00 86 GLY A C 1
ATOM 679 O O . GLY A 1 86 ? -24.403 -4.692 23.802 1.00 85.00 86 GLY A O 1
ATOM 680 N N . LEU A 1 87 ? -24.237 -2.563 24.533 1.00 84.00 87 LEU A N 1
ATOM 681 C CA . LEU A 1 87 ? -25.012 -2.725 25.764 1.00 84.00 87 LEU A CA 1
ATOM 682 C C . LEU A 1 87 ? -26.513 -2.803 25.456 1.00 84.00 87 LEU A C 1
ATOM 684 O O . LEU A 1 87 ? -27.168 -3.720 25.936 1.00 84.00 87 LEU A O 1
ATOM 688 N N . ASP A 1 88 ? -27.026 -1.911 24.607 1.00 82.06 88 ASP A N 1
ATOM 689 C CA . ASP A 1 88 ? -28.425 -1.891 24.165 1.00 82.06 88 ASP A CA 1
ATOM 690 C C . ASP A 1 88 ? -28.813 -3.204 23.476 1.00 82.06 88 ASP A C 1
ATOM 692 O O . ASP A 1 88 ? -29.905 -3.718 23.693 1.00 82.06 88 ASP A O 1
ATOM 696 N N . HIS A 1 89 ? -27.906 -3.795 22.689 1.00 80.81 89 HIS A N 1
ATOM 697 C CA . HIS A 1 89 ? -28.148 -5.096 22.059 1.00 80.81 89 HIS A CA 1
ATOM 698 C C . HIS A 1 89 ? -28.107 -6.273 23.048 1.00 80.81 89 HIS A C 1
ATOM 700 O O . HIS A 1 89 ? -28.712 -7.310 22.794 1.00 80.81 89 HIS A O 1
ATOM 706 N N . GLN A 1 90 ? -27.386 -6.125 24.163 1.00 79.50 90 GLN A N 1
ATOM 707 C CA . GLN A 1 90 ? -27.337 -7.115 25.246 1.00 79.50 90 GLN A CA 1
ATOM 70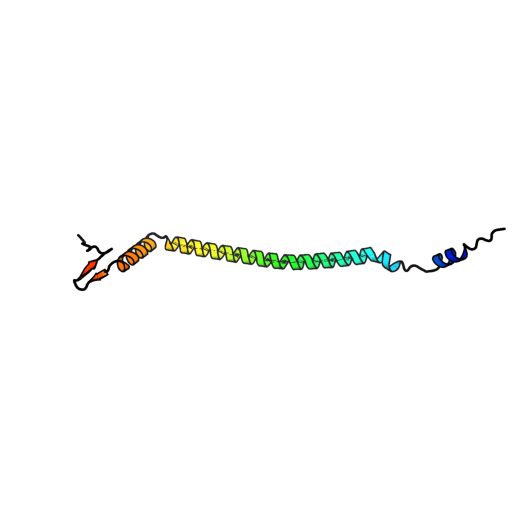8 C C . GLN A 1 90 ? -28.470 -6.949 26.259 1.00 79.50 90 GLN A C 1
ATOM 710 O O . GLN A 1 90 ? -28.670 -7.839 27.085 1.00 79.50 90 GLN A O 1
ATOM 715 N N . MET A 1 91 ? -29.178 -5.819 26.229 1.00 79.69 91 MET A N 1
ATOM 716 C CA . MET A 1 91 ? -30.342 -5.605 27.067 1.00 79.69 91 MET A CA 1
ATOM 717 C C . MET A 1 91 ? -31.571 -6.250 26.431 1.00 79.69 91 MET A C 1
ATOM 719 O O . MET A 1 91 ? -32.091 -5.794 25.415 1.00 79.69 91 MET A O 1
ATOM 723 N N . GLU A 1 92 ? -32.071 -7.310 27.060 1.00 76.75 92 GLU A N 1
ATOM 724 C CA . GLU A 1 92 ? -33.346 -7.910 26.688 1.00 76.75 92 GLU A CA 1
ATOM 725 C C . GLU A 1 92 ? -34.485 -7.223 27.443 1.00 76.75 92 GLU A C 1
ATOM 727 O O . GLU A 1 92 ? -34.516 -7.210 28.675 1.00 76.75 92 GLU A O 1
ATOM 732 N N . ARG A 1 93 ? -35.454 -6.680 26.698 1.00 71.50 93 ARG A N 1
ATOM 733 C CA . ARG A 1 93 ? -36.711 -6.169 27.255 1.00 71.50 93 ARG A CA 1
ATOM 734 C C . ARG A 1 93 ? -37.735 -7.303 27.288 1.00 71.50 93 ARG A C 1
ATOM 736 O O . ARG A 1 93 ? -38.153 -7.775 26.230 1.00 71.50 93 ARG A O 1
ATOM 743 N N . LYS A 1 94 ? -38.119 -7.754 28.482 1.00 72.06 94 LYS A N 1
ATOM 744 C CA . LYS A 1 94 ? -39.169 -8.771 28.662 1.00 72.06 94 LYS A CA 1
ATOM 745 C C . LYS A 1 94 ? -40.558 -8.119 28.735 1.00 72.06 94 LYS A C 1
ATOM 747 O O . LYS A 1 94 ? -40.692 -6.902 28.863 1.00 72.06 94 LYS A O 1
ATOM 752 N N . GLU A 1 95 ? -41.599 -8.943 28.607 1.00 75.31 95 GLU A N 1
ATOM 753 C CA . GLU A 1 95 ? -43.014 -8.525 28.637 1.00 75.31 95 GLU A CA 1
ATOM 754 C C . GLU A 1 95 ? -43.441 -7.914 29.986 1.00 75.31 95 GLU A C 1
ATOM 756 O O . GLU A 1 95 ? -44.438 -7.204 30.051 1.00 75.31 95 GLU A O 1
ATOM 761 N N . ASP A 1 96 ? -42.666 -8.149 31.047 1.00 77.69 96 ASP A N 1
ATOM 762 C CA . ASP A 1 96 ? -42.859 -7.626 32.405 1.00 77.69 96 ASP A CA 1
ATOM 763 C C . ASP A 1 96 ? -42.238 -6.229 32.623 1.00 77.69 96 ASP A C 1
ATOM 765 O O . ASP A 1 96 ? -42.079 -5.789 33.759 1.00 77.69 96 ASP A O 1
ATOM 769 N N . GLU A 1 97 ? -41.866 -5.548 31.534 1.00 72.81 97 GLU A N 1
ATOM 770 C CA . GLU A 1 97 ? -41.177 -4.249 31.510 1.00 72.81 97 GLU A CA 1
ATOM 771 C C . GLU A 1 97 ? -39.776 -4.240 32.145 1.00 72.81 97 GLU A C 1
ATOM 773 O O . GLU A 1 97 ? -39.131 -3.189 32.178 1.00 72.81 97 GLU A O 1
ATOM 778 N N . SER A 1 98 ? -39.255 -5.390 32.582 1.00 78.62 98 SER A N 1
ATOM 779 C CA . SER A 1 98 ? -37.919 -5.477 33.160 1.00 78.62 98 SER A CA 1
ATOM 780 C C . SER A 1 98 ? -36.833 -5.635 32.086 1.00 78.62 98 SER A C 1
ATOM 782 O O . SER A 1 98 ? -37.019 -6.277 31.043 1.00 78.62 98 SER A O 1
ATOM 784 N N . LEU A 1 99 ? -35.690 -4.986 32.332 1.00 75.94 99 LEU A N 1
ATOM 785 C CA . LEU A 1 99 ? -34.499 -5.050 31.487 1.00 75.94 99 LEU A CA 1
ATOM 786 C C . LEU A 1 99 ? -33.528 -6.077 32.070 1.00 75.94 99 LEU A C 1
ATOM 788 O O . LEU A 1 99 ? -33.088 -5.946 33.215 1.00 75.94 99 LEU A O 1
ATOM 792 N N . TYR A 1 100 ? -33.177 -7.082 31.273 1.00 72.19 100 TYR A N 1
ATOM 793 C CA . TYR A 1 100 ? -32.181 -8.089 31.628 1.00 72.19 100 TYR A CA 1
ATOM 794 C C . TYR A 1 100 ? -30.866 -7.800 30.909 1.00 72.19 100 TYR A C 1
ATOM 796 O O . TYR A 1 100 ? -30.857 -7.578 29.702 1.00 72.19 100 TYR A O 1
ATOM 804 N N . PHE A 1 101 ? -29.753 -7.844 31.636 1.00 74.31 101 PHE A N 1
ATOM 805 C CA . PHE A 1 101 ? -28.398 -7.791 31.092 1.00 74.31 101 PHE A CA 1
ATOM 806 C C . PHE A 1 101 ? -27.657 -9.056 31.534 1.00 74.31 101 PHE A C 1
ATOM 808 O O . PHE A 1 101 ? -27.515 -9.281 32.735 1.00 74.31 101 PHE A O 1
ATOM 815 N N . MET A 1 102 ? -27.196 -9.887 30.588 1.00 74.06 102 MET A N 1
ATOM 816 C CA . MET A 1 102 ? -26.508 -11.163 30.884 1.00 74.06 102 MET A CA 1
ATOM 817 C C . MET A 1 102 ? -27.311 -12.063 31.848 1.00 74.06 102 MET A C 1
ATOM 819 O O . MET A 1 102 ? -26.815 -12.452 32.905 1.00 74.06 102 MET A O 1
ATOM 823 N N . ASP A 1 103 ? -28.582 -12.326 31.522 1.00 67.81 103 ASP A N 1
ATOM 824 C CA . ASP A 1 103 ? -29.529 -13.113 32.337 1.00 67.81 103 ASP A CA 1
ATOM 825 C C . ASP A 1 103 ? -29.766 -12.587 33.771 1.00 67.81 103 ASP A C 1
ATOM 827 O O . ASP A 1 103 ? -30.394 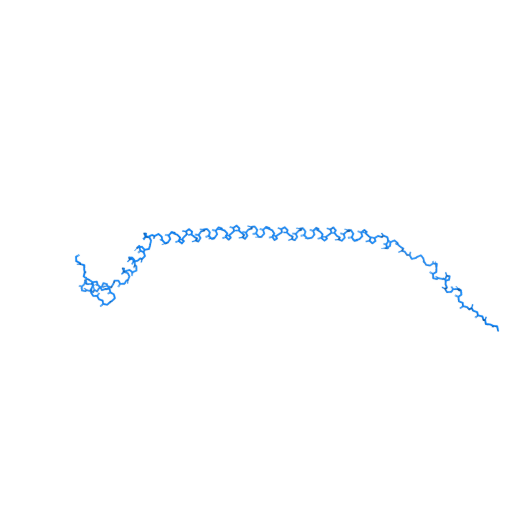-13.254 34.595 1.00 67.81 103 ASP A O 1
ATOM 831 N N . CYS A 1 104 ? -29.312 -11.368 34.079 1.00 70.00 104 CYS A N 1
ATOM 832 C CA . CYS A 1 104 ? -29.494 -10.713 35.371 1.00 70.00 104 CYS A CA 1
ATOM 833 C C . CYS A 1 104 ? -30.435 -9.509 35.229 1.00 70.00 104 CYS A C 1
ATOM 835 O O . CYS A 1 104 ? -30.289 -8.709 34.305 1.00 70.00 104 CYS A O 1
ATOM 837 N N . ILE A 1 105 ? -31.380 -9.351 36.161 1.00 72.94 105 ILE A N 1
ATOM 838 C CA . ILE A 1 105 ? -32.271 -8.180 36.206 1.00 72.94 105 ILE A CA 1
ATOM 839 C C . ILE A 1 105 ? -31.433 -6.940 36.521 1.00 72.94 105 ILE A C 1
ATOM 841 O O . ILE A 1 105 ? -30.731 -6.899 37.536 1.00 72.94 105 ILE A O 1
ATOM 845 N N . TRP A 1 106 ? -31.511 -5.926 35.664 1.00 72.12 106 TRP A N 1
ATOM 846 C CA . TRP A 1 106 ? -30.784 -4.680 35.850 1.00 72.12 106 TRP A CA 1
ATOM 847 C C . TRP A 1 106 ? -31.632 -3.659 36.621 1.00 72.12 106 TRP A C 1
ATOM 849 O O . TRP A 1 106 ? -32.721 -3.289 36.189 1.00 72.12 106 TRP A O 1
ATOM 859 N N . PHE A 1 107 ? -31.122 -3.184 37.761 1.00 63.03 107 PHE A N 1
ATOM 860 C CA . PHE A 1 107 ? -31.741 -2.121 38.560 1.00 63.03 107 PHE A CA 1
ATOM 861 C C . PHE A 1 107 ? -30.947 -0.816 38.414 1.00 63.03 107 PHE A C 1
ATOM 863 O O . PHE A 1 107 ? -29.756 -0.778 38.728 1.00 63.03 107 PHE A O 1
ATOM 870 N N . HIS A 1 108 ? -31.615 0.256 37.980 1.00 55.41 108 HIS A N 1
ATOM 871 C CA . HIS A 1 108 ? -31.090 1.626 38.021 1.00 55.41 108 HIS A CA 1
ATOM 872 C C . HIS A 1 108 ? -31.428 2.239 39.394 1.00 55.41 108 HIS A C 1
ATOM 874 O O . HIS A 1 108 ? -32.602 2.264 39.760 1.00 55.41 108 HIS A O 1
ATOM 880 N N . TRP A 1 109 ? -30.427 2.697 40.156 1.00 44.28 109 TRP A N 1
ATOM 881 C CA . TRP A 1 109 ? -30.620 3.514 41.372 1.00 44.28 109 TRP A CA 1
ATOM 882 C C . TRP A 1 109 ? -30.808 4.994 41.031 1.00 44.28 109 TRP A C 1
ATOM 884 O O . TRP A 1 109 ? -30.296 5.412 39.964 1.00 44.28 109 TRP A O 1
#

Organism: Tanacetum cinerariifolium (NCBI:txid118510)

Foldseek 3Di:
DDDDPDDPVVVVVVPDPPPCVVVVCVVVVVVVVVVVVVVVVVVVVVVVVVVVVVVVVVVVVVVVVVVVVVVVCPPPVNVVVVVVVVQVVQWDQDPVRFTDHPNHTDDDD

pLDDT: mean 78.7, std 15.27, range [36.62, 97.56]

Secondary structure (DSSP, 8-state):
------HHHHHHHTTS---THHHHTHHHHHHHHHHHHHHHHHHHHHHHHHHHHHHHHHHHHHHHHHHHHHHHHTSHHHHHHHHHHHHHHHEEE-TTSPEEETTEE----

Sequence (109 aa):
MSMTIQSSVKDKILATPIDTSKVENAPEMLRKANVVIDALSRKERVKPRRVRAMVMTIQYRVRGMTLAAQSEAFKQENVLVERLHGLDHQMERKEDESLYFMDCIWFHW

Radius of gyration: 44.33 Å; chains: 1; bounding box: 108×49×99 Å